Protein AF-A0A526RV79-F1 (afdb_monomer)

Radius of gyration: 12.2 Å;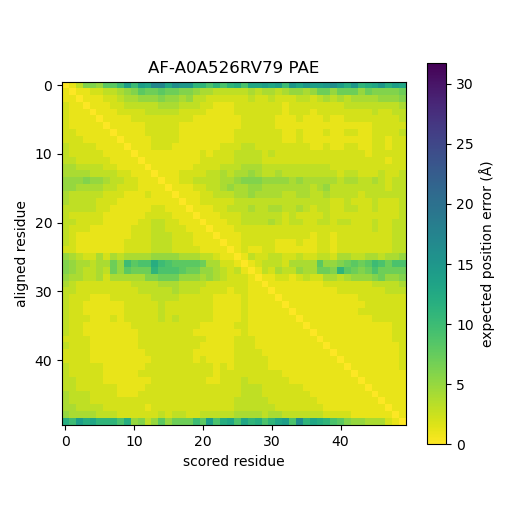 Cα contacts (8 Å, |Δi|>4): 45; chains: 1; bounding box: 26×12×35 Å

Sequence (50 aa):
DKPVGLVWFGLALAGQPIVAEHQLFGHKGREFIRHETVRHALELGLRALG

pLDDT: mean 96.22, std 2.79, range [84.31, 98.5]

Structure (mmCIF, N/CA/C/O backbone):
data_AF-A0A526RV79-F1
#
_entry.id   AF-A0A526RV79-F1
#
loop_
_atom_site.group_PDB
_atom_site.id
_atom_site.type_symbol
_atom_site.label_atom_id
_atom_site.label_alt_id
_atom_site.label_comp_id
_atom_site.label_asym_id
_atom_site.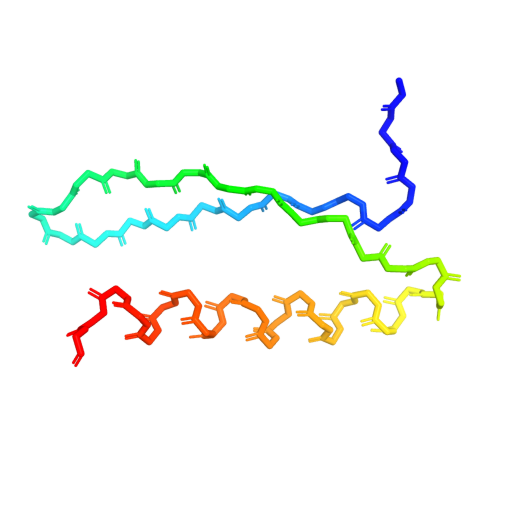label_entity_id
_atom_site.label_seq_id
_atom_site.pdbx_PDB_ins_code
_atom_site.Cartn_x
_atom_site.Cartn_y
_atom_site.Cartn_z
_atom_site.occupancy
_atom_site.B_iso_or_equiv
_atom_site.auth_seq_id
_atom_site.auth_comp_id
_atom_site.auth_asym_id
_atom_site.auth_atom_id
_atom_site.pdbx_PDB_model_num
ATOM 1 N N . ASP A 1 1 ? -5.519 8.859 -18.710 1.00 89.25 1 ASP A N 1
ATOM 2 C CA . ASP A 1 1 ? -4.698 7.631 -18.732 1.00 89.25 1 ASP A CA 1
ATOM 3 C C . ASP A 1 1 ? -4.251 7.200 -17.346 1.00 89.25 1 ASP A C 1
ATOM 5 O O . ASP A 1 1 ? -4.287 8.006 -16.425 1.00 89.25 1 ASP A O 1
ATOM 9 N N . LYS A 1 2 ? -3.852 5.931 -17.195 1.00 91.19 2 LYS A N 1
ATOM 10 C CA . LYS A 1 2 ? -3.242 5.377 -15.974 1.00 91.19 2 LYS A CA 1
ATOM 11 C C . LYS A 1 2 ? -1.721 5.299 -16.180 1.00 91.19 2 LYS A C 1
ATOM 13 O O . LYS A 1 2 ? -1.271 4.361 -16.838 1.00 91.19 2 LYS A O 1
ATOM 18 N N . PRO A 1 3 ? -0.931 6.274 -15.694 1.00 95.56 3 PRO A N 1
ATOM 19 C CA . PRO A 1 3 ? 0.505 6.284 -15.940 1.00 95.56 3 PRO A CA 1
ATOM 20 C C . PRO A 1 3 ? 1.196 5.118 -15.231 1.00 95.56 3 PRO A C 1
ATOM 22 O O . PRO A 1 3 ? 0.763 4.657 -14.171 1.00 95.56 3 PRO A O 1
ATOM 25 N N . VAL A 1 4 ? 2.305 4.654 -15.808 1.00 95.88 4 VAL A N 1
ATOM 26 C CA . VAL A 1 4 ? 3.152 3.649 -15.160 1.00 95.88 4 VAL A CA 1
ATOM 27 C C . VAL A 1 4 ? 3.664 4.205 -13.835 1.00 95.88 4 VAL A C 1
ATOM 29 O O . VAL A 1 4 ? 4.154 5.328 -13.780 1.00 95.88 4 VAL A O 1
ATOM 32 N N . GLY A 1 5 ? 3.566 3.394 -12.785 1.00 96.31 5 GLY A N 1
ATOM 33 C CA . GLY A 1 5 ? 3.954 3.780 -11.430 1.00 96.31 5 GLY A CA 1
ATOM 34 C C . GLY A 1 5 ? 2.800 4.306 -10.581 1.00 96.31 5 GLY A C 1
ATOM 35 O O . GLY A 1 5 ? 2.998 4.452 -9.381 1.00 96.31 5 GLY A O 1
ATOM 36 N N . LEU A 1 6 ? 1.608 4.549 -11.148 1.00 97.81 6 LEU A N 1
ATOM 37 C CA . LEU A 1 6 ? 0.420 4.860 -10.351 1.00 97.81 6 LEU A CA 1
ATOM 38 C C . LEU A 1 6 ? -0.049 3.612 -9.600 1.00 97.81 6 LEU A C 1
ATOM 40 O O . LEU A 1 6 ? -0.418 2.611 -10.218 1.00 97.81 6 LEU A O 1
ATOM 44 N N . VAL A 1 7 ? -0.086 3.702 -8.274 1.00 98.25 7 VAL A N 1
ATOM 45 C CA . VAL A 1 7 ? -0.588 2.652 -7.387 1.00 98.25 7 VAL A CA 1
ATOM 46 C C . VAL A 1 7 ? -1.584 3.256 -6.409 1.00 98.25 7 VAL A C 1
ATOM 48 O O . VAL A 1 7 ? -1.348 4.330 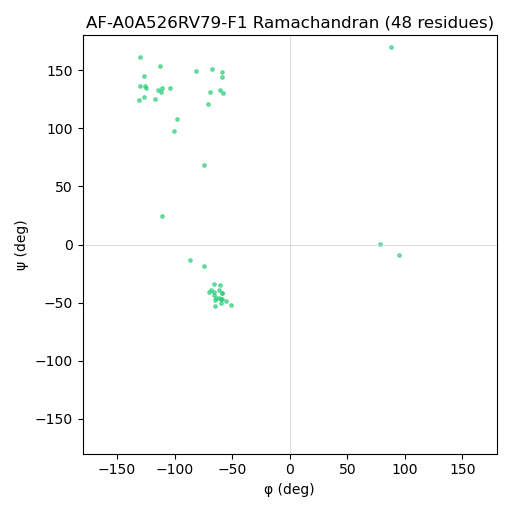-5.863 1.00 98.25 7 VAL A O 1
ATOM 51 N N . TRP A 1 8 ? -2.698 2.558 -6.209 1.00 98.38 8 TRP A N 1
ATOM 52 C CA . TRP A 1 8 ? -3.711 2.890 -5.212 1.00 98.38 8 TRP A CA 1
ATOM 53 C C . TRP A 1 8 ? -3.593 1.934 -4.028 1.00 98.38 8 TRP A C 1
ATOM 55 O O . TRP A 1 8 ? -3.479 0.722 -4.219 1.00 98.38 8 TRP A O 1
ATOM 65 N N . PHE A 1 9 ? -3.649 2.487 -2.824 1.00 98.50 9 PHE A N 1
ATOM 66 C CA . PHE A 1 9 ? -3.586 1.787 -1.551 1.00 98.50 9 PHE A CA 1
ATOM 67 C C . PHE A 1 9 ? -4.923 1.938 -0.842 1.00 98.50 9 PHE A C 1
ATOM 69 O O . PHE A 1 9 ? -5.469 3.036 -0.762 1.00 98.50 9 PHE A O 1
ATOM 76 N N . GLY A 1 10 ? -5.446 0.825 -0.336 1.00 98.06 10 GLY A N 1
ATOM 77 C CA . GLY A 1 10 ? -6.588 0.809 0.567 1.00 98.06 10 GLY A CA 1
ATOM 78 C C . GLY A 1 10 ? -6.132 0.360 1.945 1.00 98.06 10 GLY A C 1
ATOM 79 O O . GLY A 1 10 ? -5.442 -0.654 2.058 1.00 98.06 10 GLY A O 1
ATOM 80 N N . LEU A 1 11 ? -6.526 1.098 2.977 1.00 97.81 11 LEU A N 1
ATOM 81 C CA . LEU A 1 11 ? -6.240 0.776 4.368 1.00 97.81 11 LEU A CA 1
ATOM 82 C C . LEU A 1 11 ? -7.538 0.765 5.170 1.00 97.81 11 LEU A C 1
ATOM 84 O O . LEU A 1 11 ? -8.301 1.730 5.157 1.00 97.81 11 LEU A O 1
ATOM 88 N N . ALA A 1 12 ? -7.776 -0.337 5.873 1.00 97.50 12 ALA A N 1
ATOM 89 C CA . ALA A 1 12 ? -8.920 -0.507 6.751 1.00 97.50 12 ALA A CA 1
ATOM 90 C C . ALA A 1 12 ? -8.434 -1.040 8.097 1.00 97.50 12 ALA A C 1
ATOM 92 O O . ALA A 1 12 ? -7.777 -2.079 8.162 1.00 97.50 12 ALA A O 1
ATOM 93 N N . LEU A 1 13 ? -8.776 -0.324 9.164 1.00 96.56 13 LEU A N 1
ATOM 94 C CA . LEU A 1 13 ? -8.517 -0.720 10.541 1.00 96.56 13 LEU A CA 1
ATOM 95 C C . LEU A 1 13 ? -9.846 -0.697 11.297 1.00 96.56 13 LEU A C 1
ATOM 97 O O . LEU A 1 13 ? -10.656 0.209 11.109 1.00 96.56 13 LEU A O 1
ATOM 101 N N . ALA A 1 14 ? -10.101 -1.713 12.121 1.00 96.50 14 ALA A N 1
ATOM 102 C CA . ALA A 1 14 ? -11.357 -1.818 12.853 1.00 96.50 14 ALA A CA 1
ATOM 103 C C . ALA A 1 14 ? -11.581 -0.576 13.731 1.00 96.50 14 ALA A C 1
ATOM 105 O O . ALA A 1 14 ? -10.691 -0.156 14.466 1.00 96.50 14 ALA A O 1
ATOM 106 N N . GLY A 1 15 ? -12.775 0.014 13.639 1.00 95.88 15 GLY A N 1
ATOM 107 C CA . GLY A 1 15 ? -13.116 1.241 14.363 1.00 95.88 15 GLY A CA 1
ATOM 108 C C . GLY A 1 15 ? -12.560 2.533 13.752 1.00 95.88 15 GLY A C 1
ATOM 109 O O . GLY A 1 15 ? -12.834 3.598 14.296 1.00 95.88 15 GLY A O 1
ATOM 110 N N . GLN A 1 16 ? -11.835 2.466 12.630 1.00 95.44 16 GLN A N 1
ATOM 111 C CA . GLN A 1 16 ? -11.339 3.631 11.894 1.00 95.44 16 GLN A CA 1
ATOM 112 C C . GLN A 1 16 ? -12.029 3.763 10.526 1.00 95.44 16 GLN A C 1
ATOM 114 O O . GLN A 1 16 ? -12.457 2.759 9.946 1.00 95.44 16 GLN A O 1
ATOM 119 N N . PRO A 1 17 ? -12.121 4.984 9.968 1.00 95.31 17 PRO A N 1
ATOM 120 C CA . PRO A 1 17 ? -12.531 5.177 8.583 1.00 95.31 17 PRO A CA 1
ATOM 121 C C . PRO A 1 17 ? -11.600 4.443 7.608 1.00 95.31 17 PRO A C 1
ATOM 123 O O . PRO A 1 17 ? -10.386 4.399 7.802 1.00 95.31 17 PRO A O 1
ATOM 126 N N . ILE A 1 18 ? -12.168 3.903 6.528 1.00 97.19 18 ILE A N 1
ATOM 127 C CA . ILE A 1 18 ? -11.381 3.346 5.422 1.00 97.19 18 ILE A CA 1
ATOM 128 C C . ILE A 1 18 ? -10.693 4.501 4.696 1.00 97.19 18 ILE A C 1
ATOM 130 O O . ILE A 1 18 ? -11.345 5.478 4.324 1.00 97.19 18 ILE A O 1
ATOM 134 N N . VAL A 1 19 ? -9.392 4.364 4.454 1.00 95.69 19 VAL A N 1
ATOM 135 C CA . VAL A 1 19 ? -8.598 5.347 3.716 1.00 95.69 19 VAL A CA 1
ATOM 136 C C . VAL A 1 19 ? -8.189 4.753 2.378 1.00 95.69 19 VAL A C 1
ATOM 138 O O . VAL A 1 19 ? -7.743 3.608 2.298 1.00 95.69 19 VAL A O 1
ATOM 141 N N . ALA A 1 20 ? -8.345 5.547 1.324 1.00 97.44 20 ALA A N 1
ATOM 142 C CA . ALA A 1 20 ? -7.773 5.270 0.020 1.00 97.44 20 ALA A CA 1
ATOM 143 C C . ALA A 1 20 ? -6.783 6.384 -0.316 1.00 97.44 20 ALA A C 1
ATOM 145 O O . ALA A 1 20 ? -7.152 7.558 -0.309 1.00 97.44 20 ALA A O 1
ATOM 146 N N . GLU A 1 21 ? -5.547 6.019 -0.633 1.00 96.75 21 GLU A N 1
ATOM 147 C CA . GLU A 1 21 ? -4.544 6.961 -1.126 1.00 96.75 21 GLU A CA 1
ATOM 148 C C . GLU A 1 21 ? -3.873 6.434 -2.385 1.00 96.75 21 GLU A C 1
ATOM 150 O O . GLU A 1 21 ? -3.928 5.242 -2.690 1.00 96.75 21 GLU A O 1
ATOM 155 N N . HIS A 1 22 ? -3.245 7.325 -3.143 1.00 97.19 22 HIS A N 1
ATOM 156 C CA . HIS A 1 22 ? -2.483 6.93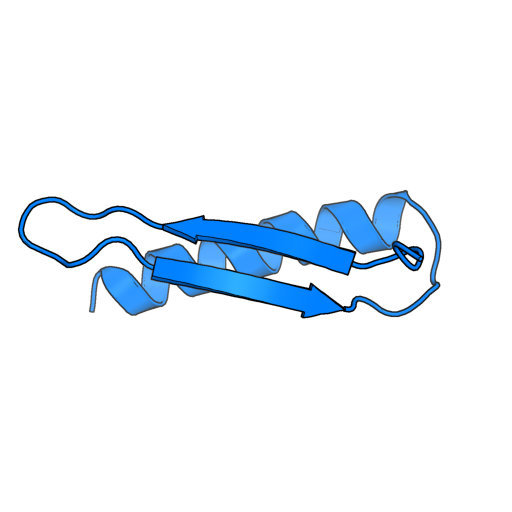5 -4.315 1.00 97.19 22 HIS A CA 1
ATOM 157 C C . HIS A 1 22 ? -1.069 7.495 -4.258 1.00 97.19 22 HIS A C 1
ATOM 159 O O . HIS A 1 22 ? -0.846 8.639 -3.865 1.00 97.19 22 HIS A O 1
ATOM 165 N N . GLN A 1 23 ? -0.125 6.718 -4.773 1.00 97.69 23 GLN A N 1
ATOM 166 C CA . GLN A 1 23 ? 1.260 7.124 -4.949 1.00 97.69 23 GLN A CA 1
ATOM 167 C C . GLN A 1 23 ? 1.648 6.937 -6.413 1.00 97.69 23 GLN A C 1
ATOM 169 O O . GLN A 1 23 ? 1.367 5.903 -7.023 1.00 97.69 23 GLN A O 1
ATOM 174 N N . LEU A 1 24 ? 2.311 7.947 -6.979 1.00 97.62 24 LEU A N 1
ATOM 175 C CA . LEU A 1 24 ? 2.975 7.830 -8.27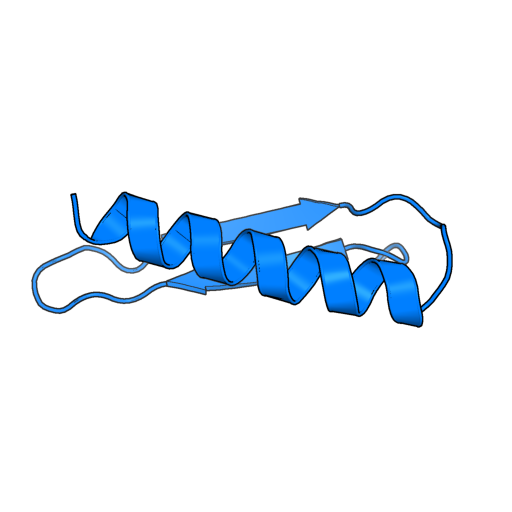1 1.00 97.62 24 LEU A CA 1
ATOM 176 C C . LEU A 1 24 ? 4.458 7.551 -8.024 1.00 97.62 24 LEU A C 1
ATOM 178 O O . LEU A 1 24 ? 5.200 8.420 -7.568 1.00 97.62 24 LEU A O 1
ATOM 182 N N . PHE A 1 25 ? 4.890 6.325 -8.293 1.00 96.94 25 PHE A N 1
ATOM 183 C CA . PHE A 1 25 ? 6.299 5.953 -8.239 1.00 96.94 25 PHE A CA 1
ATOM 184 C C . PHE A 1 25 ? 7.022 6.369 -9.520 1.00 96.94 25 P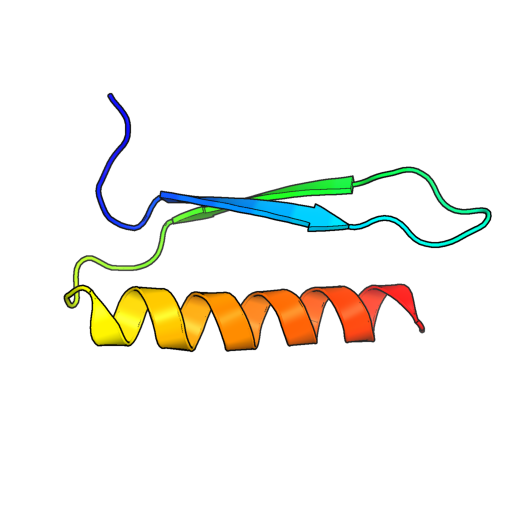HE A C 1
ATOM 186 O O . PHE A 1 25 ? 6.446 6.378 -10.609 1.00 96.94 25 PHE A O 1
ATOM 193 N N . GLY A 1 26 ? 8.312 6.685 -9.394 1.00 94.00 26 GLY A N 1
ATOM 194 C CA . GLY A 1 26 ? 9.147 7.000 -10.548 1.00 94.00 26 GLY A CA 1
ATOM 195 C C . GLY A 1 26 ? 9.199 5.845 -11.551 1.00 94.00 26 GLY A C 1
ATOM 196 O O . GLY A 1 26 ? 9.164 4.670 -11.177 1.00 94.00 26 GLY A O 1
ATOM 197 N N . HIS A 1 27 ? 9.333 6.177 -12.836 1.00 89.12 27 HIS A N 1
ATOM 198 C CA . HIS A 1 27 ? 9.411 5.203 -13.923 1.00 89.12 27 HIS A CA 1
ATOM 199 C C . HIS A 1 27 ? 10.784 4.502 -13.967 1.00 89.12 27 HIS A C 1
ATOM 201 O O . HIS A 1 27 ? 11.585 4.719 -14.869 1.00 89.12 27 HIS A O 1
ATOM 207 N N . LYS A 1 28 ? 11.076 3.675 -12.955 1.00 92.31 28 LYS A N 1
ATOM 208 C CA . LYS A 1 28 ? 12.348 2.943 -12.788 1.00 92.31 28 LYS A CA 1
ATOM 209 C C . LYS A 1 28 ? 12.197 1.428 -12.982 1.00 92.31 28 LYS A C 1
ATOM 211 O O . LYS A 1 28 ? 12.978 0.639 -12.463 1.00 92.31 28 LYS A O 1
ATOM 216 N N . GLY A 1 29 ? 11.175 1.017 -13.731 1.00 93.75 29 GLY A N 1
ATOM 217 C CA . GLY A 1 29 ? 10.896 -0.387 -14.027 1.00 93.75 29 GLY A CA 1
ATOM 218 C C . GLY A 1 29 ? 10.007 -1.092 -12.997 1.00 93.75 29 GLY A C 1
ATOM 219 O O . GLY A 1 29 ? 9.671 -0.570 -11.935 1.00 93.75 29 GLY A O 1
ATOM 220 N N . ARG A 1 30 ? 9.573 -2.304 -13.359 1.00 96.69 30 ARG A N 1
ATOM 221 C CA . ARG A 1 30 ? 8.533 -3.059 -12.642 1.00 96.69 30 ARG A CA 1
ATOM 222 C C . ARG A 1 30 ? 8.965 -3.537 -11.256 1.00 96.69 30 ARG A C 1
ATOM 224 O O . ARG A 1 30 ? 8.134 -3.562 -10.353 1.00 96.69 30 ARG A O 1
ATOM 231 N N . GLU A 1 31 ? 10.214 -3.969 -11.116 1.00 98.00 31 GLU A N 1
ATOM 232 C CA . GLU A 1 31 ? 10.751 -4.482 -9.850 1.00 98.00 31 GLU A CA 1
ATOM 233 C C . GLU A 1 31 ? 10.790 -3.360 -8.806 1.00 98.00 31 GLU A C 1
ATOM 235 O O . GLU A 1 31 ? 10.105 -3.473 -7.790 1.00 98.00 31 GLU A O 1
ATOM 240 N N . PHE A 1 32 ? 11.406 -2.224 -9.150 1.00 97.81 32 PHE A N 1
ATOM 241 C CA . PHE A 1 32 ? 11.432 -1.021 -8.319 1.00 97.81 32 PHE A CA 1
ATOM 242 C C . PHE A 1 32 ? 10.034 -0.595 -7.858 1.00 97.81 32 PHE A C 1
ATOM 244 O O . PHE A 1 32 ? 9.795 -0.439 -6.665 1.00 97.81 32 PHE A O 1
ATOM 251 N N . ILE A 1 33 ? 9.078 -0.453 -8.787 1.00 97.94 33 ILE A N 1
ATOM 252 C CA . ILE A 1 33 ? 7.714 -0.013 -8.448 1.00 97.94 33 ILE A CA 1
ATOM 253 C C . ILE A 1 33 ? 7.069 -0.969 -7.436 1.00 97.94 33 ILE A C 1
ATOM 255 O O . ILE A 1 33 ? 6.418 -0.520 -6.496 1.00 97.94 33 ILE A O 1
ATOM 259 N N . ARG A 1 34 ? 7.252 -2.286 -7.599 1.00 97.69 34 ARG A N 1
ATOM 260 C CA . ARG A 1 34 ? 6.686 -3.288 -6.685 1.00 97.69 34 ARG A CA 1
ATOM 261 C C . ARG A 1 34 ? 7.367 -3.270 -5.319 1.00 97.69 34 ARG A C 1
ATOM 263 O O . ARG A 1 34 ? 6.664 -3.384 -4.321 1.00 97.69 34 ARG A O 1
ATOM 270 N N . HIS A 1 35 ? 8.687 -3.117 -5.274 1.00 98.38 35 HIS A N 1
ATOM 271 C CA . HIS A 1 35 ? 9.430 -3.000 -4.020 1.00 98.38 35 HIS A CA 1
ATOM 272 C C . HIS A 1 35 ? 8.956 -1.782 -3.216 1.00 98.38 35 HIS A C 1
ATOM 274 O O . HIS A 1 35 ? 8.558 -1.901 -2.058 1.00 98.38 35 HIS A O 1
ATOM 280 N N . GLU A 1 36 ? 8.891 -0.625 -3.871 1.00 98.38 36 GLU A N 1
ATOM 281 C CA . GLU A 1 36 ? 8.462 0.630 -3.253 1.00 98.38 36 GLU A CA 1
ATOM 282 C C . GLU A 1 36 ? 6.989 0.604 -2.836 1.00 98.38 36 GLU A C 1
ATOM 284 O O . GLU A 1 36 ? 6.629 1.157 -1.800 1.00 98.38 36 GLU A O 1
ATOM 289 N N . THR A 1 37 ? 6.143 -0.098 -3.597 1.00 98.44 37 THR A N 1
ATOM 290 C CA . THR A 1 37 ? 4.739 -0.341 -3.233 1.00 98.44 37 THR A CA 1
ATOM 291 C C . THR A 1 37 ? 4.633 -1.075 -1.899 1.00 98.44 37 THR A C 1
ATOM 293 O O . THR A 1 37 ? 3.858 -0.669 -1.038 1.00 98.44 37 THR A O 1
ATOM 296 N N . VAL A 1 38 ? 5.415 -2.144 -1.707 1.00 98.50 38 VAL A N 1
ATOM 297 C CA . VAL A 1 38 ? 5.401 -2.920 -0.458 1.00 98.50 38 VAL A CA 1
ATOM 298 C C . VAL A 1 38 ? 5.891 -2.065 0.705 1.00 98.50 38 VAL A C 1
ATOM 300 O O . VAL A 1 38 ? 5.223 -2.001 1.734 1.00 98.50 38 VAL A O 1
ATOM 303 N N . ARG A 1 39 ? 7.017 -1.366 0.528 1.00 98.50 39 ARG A N 1
ATOM 304 C CA . ARG A 1 39 ? 7.570 -0.464 1.545 1.00 98.50 39 ARG A CA 1
ATOM 305 C C . ARG A 1 39 ? 6.545 0.591 1.975 1.00 98.50 39 ARG A C 1
ATOM 307 O O . ARG A 1 39 ? 6.299 0.757 3.165 1.00 98.50 39 ARG A O 1
ATOM 314 N N . HIS A 1 40 ? 5.896 1.246 1.016 1.00 98.38 40 HIS A N 1
ATOM 315 C CA . HIS A 1 40 ? 4.890 2.269 1.286 1.00 98.38 40 HIS A CA 1
ATOM 316 C C . HIS A 1 40 ? 3.634 1.707 1.977 1.00 98.38 40 HIS A C 1
ATOM 318 O O . HIS A 1 40 ? 3.148 2.302 2.933 1.00 98.38 40 HIS A O 1
ATOM 324 N N . ALA A 1 41 ? 3.150 0.524 1.578 1.00 98.31 41 ALA A N 1
ATOM 325 C CA . ALA A 1 41 ? 2.032 -0.134 2.260 1.00 98.31 41 ALA A CA 1
ATOM 326 C C . ALA A 1 41 ? 2.348 -0.461 3.731 1.00 98.31 41 ALA A C 1
ATOM 328 O O . ALA A 1 41 ? 1.491 -0.294 4.599 1.00 98.31 41 ALA A O 1
ATOM 329 N N . LEU A 1 42 ? 3.579 -0.899 4.022 1.00 98.31 42 LEU A N 1
ATOM 330 C CA . LEU A 1 42 ? 4.029 -1.152 5.393 1.00 98.31 42 LEU A CA 1
ATOM 331 C C . LEU A 1 42 ? 4.102 0.142 6.208 1.00 98.31 42 LEU A C 1
ATOM 333 O O . LEU A 1 42 ? 3.630 0.172 7.341 1.00 98.31 42 LEU A O 1
ATOM 337 N N . GLU A 1 43 ? 4.635 1.220 5.629 1.00 97.81 43 GLU A N 1
ATOM 338 C CA . GLU A 1 43 ? 4.652 2.543 6.265 1.00 97.81 43 GLU A CA 1
ATOM 339 C C . GLU A 1 43 ? 3.235 3.037 6.593 1.00 97.81 43 GLU A C 1
ATOM 341 O O . GLU A 1 43 ? 3.014 3.563 7.683 1.00 97.81 43 GLU A O 1
ATOM 346 N N . LEU A 1 44 ? 2.265 2.839 5.693 1.00 97.00 44 LEU A N 1
ATOM 347 C CA . LEU A 1 44 ? 0.861 3.187 5.935 1.00 97.00 44 LEU A CA 1
ATOM 348 C C . LEU A 1 44 ? 0.249 2.379 7.077 1.00 97.00 44 LEU A C 1
ATOM 350 O O . LEU A 1 44 ? -0.393 2.951 7.956 1.00 97.00 44 LEU A O 1
ATOM 354 N N . GLY A 1 45 ? 0.483 1.066 7.089 1.00 95.69 45 GLY A N 1
ATOM 355 C CA . GLY A 1 45 ? 0.028 0.196 8.170 1.00 95.69 45 GLY A CA 1
ATOM 356 C C . GLY A 1 45 ? 0.603 0.612 9.523 1.00 95.69 45 GLY A C 1
ATOM 357 O O . GLY A 1 45 ? -0.148 0.750 10.482 1.00 95.69 45 GLY A O 1
ATOM 358 N N . LEU A 1 46 ? 1.911 0.882 9.590 1.00 97.00 46 LEU A N 1
ATOM 359 C CA . LEU A 1 46 ? 2.573 1.330 10.819 1.00 97.00 46 LEU A CA 1
ATOM 360 C C . LEU A 1 46 ? 2.008 2.664 11.319 1.00 97.00 46 LEU A C 1
ATOM 362 O O . LEU A 1 46 ? 1.667 2.769 12.491 1.00 97.00 46 LEU A O 1
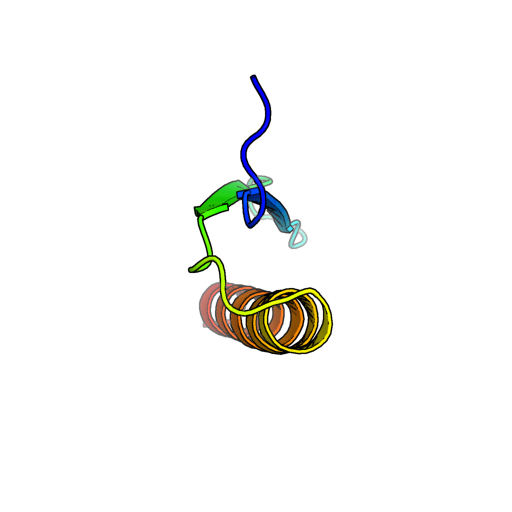ATOM 366 N N . 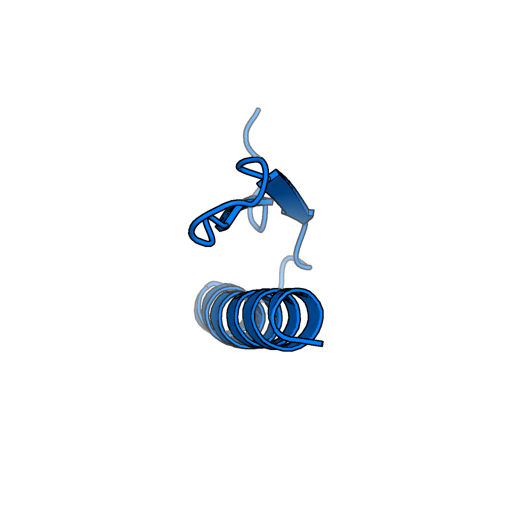ARG A 1 47 ? 1.830 3.655 10.435 1.00 95.06 47 ARG A N 1
ATOM 367 C CA . ARG A 1 47 ? 1.236 4.952 10.809 1.00 95.06 47 ARG A CA 1
ATOM 368 C C . ARG A 1 47 ? -0.189 4.821 11.345 1.00 95.06 47 ARG A C 1
ATOM 370 O O . ARG A 1 47 ? -0.573 5.589 12.218 1.00 95.06 47 ARG A O 1
ATOM 377 N N . ALA A 1 48 ? -0.979 3.882 10.826 1.00 94.94 48 ALA A N 1
ATOM 378 C CA . ALA A 1 48 ? -2.348 3.676 11.292 1.00 94.94 48 ALA A CA 1
ATOM 379 C C . ALA A 1 48 ? -2.443 2.974 12.653 1.00 94.94 48 ALA A C 1
ATOM 381 O O . ALA A 1 48 ? -3.493 3.045 13.290 1.00 94.94 48 ALA A O 1
ATOM 382 N N . LEU A 1 49 ? -1.378 2.303 13.098 1.00 94.06 49 LEU A N 1
ATOM 383 C CA . LEU A 1 49 ? -1.344 1.611 14.387 1.00 94.06 49 LEU A CA 1
ATOM 384 C C . LEU A 1 49 ? -0.928 2.514 15.560 1.00 94.06 49 LEU A C 1
ATOM 386 O O . LEU A 1 49 ? -1.176 2.124 16.700 1.00 94.06 49 LEU A O 1
ATOM 390 N N . GLY A 1 50 ? -0.389 3.710 15.290 1.00 84.31 50 GLY A N 1
ATOM 391 C CA . GLY A 1 50 ? 0.106 4.647 16.308 1.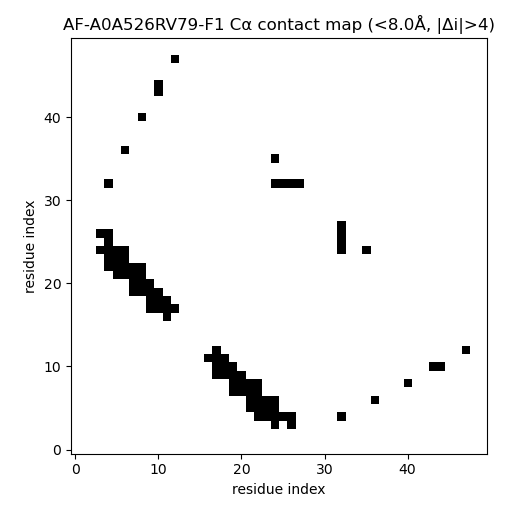00 84.31 50 GLY A CA 1
ATOM 392 C C . GLY A 1 50 ? 1.579 4.439 16.609 1.00 84.31 50 GLY A C 1
ATOM 393 O O . GLY A 1 50 ? 1.884 3.583 17.467 1.00 84.31 50 GLY A O 1
#

Solvent-accessible surface area (backbone atoms only — not comparable to full-atom values): 3203 Å² total; per-residue (Å²): 136,84,60,79,40,62,46,79,47,80,48,79,49,93,98,50,78,73,45,77,51,75,48,76,41,70,88,69,56,72,66,53,39,51,53,53,49,53,54,50,54,52,52,54,53,52,65,73,70,109

Secondary structure (DSSP, 8-state):
---TTEEEEEE--TTS--EEEEEE--SS-HHHHHHHHHHHHHHHHHHHH-

Mean predicted aligned error: 2.49 Å

Foldseek 3Di:
DQDPQWDKDWDDDPPDDIDIDIDRDDPPDDVVSVVVVVVVNVVVVVVVVD